Protein AF-L1L9S9-F1 (afdb_monomer)

Foldseek 3Di:
DDDDDDDDQDADEPDPPPPPPPDPDPDDDDDDKDKDKDWDWDADPVPRDIDTDDMYMYIHPDDDPDPVVVVVVVVVVVVVVCCVVHPDDDDDDPVCVVCVDPVVPDPDDD

Organism: NCBI:txid698759

Solvent-accessible surface area (backbone atoms only — not comparable to full-atom values): 7525 Å² total; per-residue (Å²): 138,80,84,73,78,88,78,74,82,60,78,49,54,78,54,97,78,69,70,72,74,85,74,82,78,87,71,91,68,87,86,78,70,50,73,52,77,49,74,42,71,48,69,40,88,88,77,70,48,76,44,80,78,48,61,43,50,39,41,46,74,77,83,80,89,45,70,68,59,54,48,50,52,54,50,49,52,54,52,49,50,49,38,58,74,75,68,60,75,90,82,80,62,76,68,50,78,77,58,66,63,75,74,78,72,62,87,71,84,128

Sequence (110 aa):
MTDMPKLRTRLLVGGPRWRCLRCPRQGLIRREAYAAVFAEVAVDARLGLVRVRRMLGVYDAGRIVSWKLAGGQALGGLVGGIGQALLEHTVTDHRAENNWPEHAADGGRL

Radius of gyration: 22.34 Å; Cα contacts (8 Å, |Δi|>4): 75; chains: 1; bounding box: 44×58×55 Å

Secondary structure (DSSP, 8-state):
---PPP-----EE--TT----------S-----EEEEEEEEEE-TTT--EEEEEEEEEEE-SS-S-HHHHHHHHHHHHHHHHHHHHT------TTGGG---GGGG-----

Structure (mmCIF, N/CA/C/O backbone):
data_AF-L1L9S9-F1
#
_entry.id   AF-L1L9S9-F1
#
loop_
_atom_site.group_PDB
_atom_site.id
_atom_site.type_symbol
_atom_site.label_atom_id
_atom_site.label_alt_id
_atom_site.label_comp_id
_atom_site.label_asym_id
_atom_site.label_entity_id
_atom_site.label_seq_id
_atom_site.pdbx_PDB_ins_code
_atom_site.Cartn_x
_atom_site.Cartn_y
_atom_site.Cartn_z
_atom_site.occupancy
_atom_site.B_iso_or_equiv
_atom_site.auth_seq_id
_atom_site.auth_comp_id
_atom_site.auth_asym_id
_atom_site.auth_atom_id
_atom_site.pdbx_PDB_model_num
ATOM 1 N N . MET A 1 1 ? -15.939 -21.111 -0.087 1.00 34.44 1 MET A N 1
ATOM 2 C CA . MET A 1 1 ? -15.659 -21.326 -1.522 1.00 34.44 1 MET A CA 1
ATOM 3 C C . MET A 1 1 ? -15.769 -19.953 -2.176 1.00 34.44 1 MET A C 1
ATOM 5 O O . MET A 1 1 ? -16.874 -19.521 -2.434 1.00 34.44 1 MET A O 1
ATOM 9 N N . THR A 1 2 ? -14.741 -19.107 -2.176 1.00 34.25 2 THR A N 1
ATOM 10 C CA . THR A 1 2 ? -13.418 -19.333 -2.776 1.00 34.25 2 THR A CA 1
ATOM 11 C C . THR A 1 2 ? -12.288 -19.046 -1.788 1.00 34.25 2 THR A C 1
ATOM 13 O O . THR A 1 2 ? -12.084 -17.917 -1.351 1.00 34.25 2 THR A O 1
ATOM 16 N N . ASP A 1 3 ? -11.566 -20.105 -1.438 1.00 31.33 3 ASP A N 1
ATOM 17 C CA . ASP A 1 3 ? -10.240 -20.047 -0.836 1.00 31.33 3 ASP A CA 1
ATOM 18 C C . ASP A 1 3 ? -9.292 -19.412 -1.869 1.00 31.33 3 ASP A C 1
ATOM 20 O O . ASP A 1 3 ? -8.965 -20.026 -2.884 1.00 31.33 3 ASP A O 1
ATOM 24 N N . MET A 1 4 ? -8.943 -18.134 -1.685 1.00 34.97 4 MET A N 1
ATOM 25 C CA . MET A 1 4 ? -7.832 -17.535 -2.424 1.00 34.97 4 MET A CA 1
ATOM 26 C C . MET A 1 4 ? -6.540 -17.956 -1.724 1.00 34.97 4 MET A C 1
ATOM 28 O O . MET A 1 4 ? -6.389 -17.666 -0.532 1.00 34.97 4 MET A O 1
ATOM 32 N N . PRO A 1 5 ? -5.593 -18.589 -2.437 1.00 35.59 5 PRO A N 1
ATOM 33 C CA . PRO A 1 5 ? -4.397 -19.132 -1.821 1.00 35.59 5 PRO A CA 1
ATOM 34 C C . PRO A 1 5 ? -3.650 -18.015 -1.090 1.00 35.59 5 PRO A C 1
ATOM 36 O O . PRO A 1 5 ? -3.419 -16.932 -1.637 1.00 35.59 5 PRO A O 1
ATOM 39 N N . LYS A 1 6 ? -3.267 -18.273 0.167 1.00 38.59 6 LYS A N 1
ATOM 40 C CA . LYS A 1 6 ? -2.268 -17.462 0.877 1.00 38.59 6 LYS A CA 1
ATOM 41 C C . LYS A 1 6 ? -1.095 -17.247 -0.081 1.00 38.59 6 LYS A C 1
ATOM 43 O O . LYS A 1 6 ? -0.638 -18.258 -0.591 1.00 38.59 6 LYS A O 1
ATOM 48 N N . LEU A 1 7 ? -0.609 -16.016 -0.311 1.00 37.38 7 LEU A N 1
ATOM 49 C CA . LEU A 1 7 ? 0.821 -15.680 -0.519 1.00 37.38 7 LEU A CA 1
ATOM 50 C C . LEU A 1 7 ? 1.075 -14.305 -1.175 1.00 37.38 7 LEU A C 1
ATOM 52 O O . LEU A 1 7 ? 0.442 -13.939 -2.157 1.00 37.38 7 LEU A O 1
ATOM 56 N N . ARG A 1 8 ? 2.139 -13.668 -0.652 1.00 34.56 8 ARG A N 1
ATOM 57 C CA . ARG A 1 8 ? 3.106 -12.725 -1.257 1.00 34.56 8 ARG A CA 1
ATOM 58 C C . ARG A 1 8 ? 2.544 -11.490 -1.961 1.00 34.56 8 ARG A C 1
ATOM 60 O O . ARG A 1 8 ? 1.938 -11.584 -3.020 1.00 34.56 8 ARG A O 1
ATOM 67 N N . THR A 1 9 ? 2.921 -10.320 -1.440 1.00 34.16 9 THR A N 1
ATOM 68 C CA . THR A 1 9 ? 2.970 -9.052 -2.177 1.00 34.16 9 THR A CA 1
ATOM 69 C C . THR A 1 9 ? 3.604 -9.302 -3.544 1.00 34.16 9 THR A C 1
ATOM 71 O O . THR A 1 9 ? 4.811 -9.522 -3.655 1.00 34.16 9 THR A O 1
ATOM 74 N N . ARG A 1 10 ? 2.775 -9.369 -4.586 1.00 40.34 10 ARG A N 1
ATOM 75 C CA . ARG A 1 10 ? 3.214 -9.649 -5.949 1.00 40.34 10 ARG A CA 1
ATOM 76 C C . ARG A 1 10 ? 3.119 -8.349 -6.712 1.00 40.34 10 ARG A C 1
ATOM 78 O O . ARG A 1 10 ? 2.050 -7.968 -7.171 1.00 40.34 10 ARG A O 1
ATOM 85 N N . LEU A 1 11 ? 4.251 -7.669 -6.821 1.00 43.09 11 LEU A N 1
ATOM 86 C CA . LEU A 1 11 ? 4.372 -6.559 -7.742 1.00 43.09 11 LEU A CA 1
ATOM 87 C C . LEU A 1 11 ? 4.322 -7.123 -9.165 1.00 43.09 11 LEU A C 1
ATOM 89 O O . LEU A 1 11 ? 5.281 -7.729 -9.644 1.00 43.09 11 LEU A O 1
ATOM 93 N N . LEU A 1 12 ? 3.181 -6.950 -9.822 1.00 44.44 12 LEU A N 1
ATOM 94 C CA . LEU A 1 12 ? 3.052 -7.167 -11.253 1.00 44.44 12 LEU A CA 1
ATOM 95 C C . LEU A 1 12 ? 3.320 -5.827 -11.921 1.00 44.44 12 LEU A C 1
ATOM 97 O O . LEU A 1 12 ? 2.406 -5.033 -12.134 1.00 44.44 12 LEU A O 1
ATOM 101 N N . VAL A 1 13 ? 4.587 -5.575 -12.235 1.00 49.38 13 VAL A N 1
ATOM 102 C CA . VAL A 1 13 ? 4.884 -4.631 -13.310 1.00 49.38 13 VAL A CA 1
ATOM 103 C C . VAL A 1 13 ? 4.952 -5.431 -14.598 1.00 49.38 13 VAL A C 1
ATOM 105 O O . VAL A 1 13 ? 5.521 -6.526 -14.595 1.00 49.38 13 VAL A O 1
ATOM 108 N N . GLY A 1 14 ? 4.316 -4.927 -15.658 1.00 44.94 14 GLY A N 1
ATOM 109 C CA . GLY A 1 14 ? 4.158 -5.610 -16.944 1.00 44.94 14 GLY A CA 1
ATOM 110 C C . GLY A 1 14 ? 5.384 -6.444 -17.327 1.00 44.94 14 GLY A C 1
ATOM 111 O O . GLY A 1 14 ? 6.442 -5.917 -17.657 1.00 44.94 14 GLY A O 1
ATOM 112 N N . GLY A 1 15 ? 5.259 -7.770 -17.222 1.00 41.44 15 GLY A N 1
ATOM 113 C CA . GLY A 1 15 ? 6.353 -8.691 -17.519 1.00 41.44 15 GLY A CA 1
ATOM 114 C C . GLY A 1 15 ? 6.753 -8.665 -19.004 1.00 41.44 15 GLY A C 1
ATOM 115 O O . GLY A 1 15 ? 5.993 -8.180 -19.842 1.00 41.44 15 GLY A O 1
ATOM 116 N N . PRO A 1 16 ? 7.889 -9.283 -19.382 1.00 41.31 16 PRO A N 1
ATOM 117 C CA . PRO A 1 16 ? 8.475 -9.245 -20.737 1.00 41.31 16 PRO A CA 1
ATOM 118 C C . PRO A 1 16 ? 7.620 -9.885 -21.853 1.00 41.31 16 PRO A C 1
ATOM 120 O O . PRO A 1 16 ? 8.062 -10.002 -22.992 1.00 41.31 16 PRO A O 1
ATOM 123 N N . ARG A 1 17 ? 6.400 -10.326 -21.534 1.00 38.22 17 ARG A N 1
ATOM 124 C CA . ARG A 1 17 ? 5.440 -10.970 -22.441 1.00 38.22 17 ARG A CA 1
ATOM 125 C C . ARG A 1 17 ? 4.430 -9.984 -23.023 1.00 38.22 17 ARG A C 1
ATOM 127 O O . ARG A 1 17 ? 3.773 -10.311 -24.007 1.00 38.22 17 ARG A O 1
ATOM 134 N N . TRP A 1 18 ? 4.334 -8.779 -22.458 1.00 41.31 18 TRP A N 1
ATOM 135 C CA . TRP A 1 18 ? 3.598 -7.675 -23.060 1.00 41.31 18 TRP A CA 1
ATOM 136 C C . TRP A 1 18 ? 4.442 -7.126 -24.202 1.00 41.31 18 TRP A C 1
ATOM 138 O O . TRP A 1 18 ? 5.213 -6.179 -24.060 1.00 41.31 18 TRP A O 1
ATOM 148 N N . ARG A 1 19 ? 4.355 -7.798 -25.351 1.00 31.97 19 ARG A N 1
ATOM 149 C CA . ARG A 1 19 ? 4.852 -7.260 -26.607 1.00 31.97 19 ARG A CA 1
ATOM 150 C C . ARG A 1 19 ? 4.036 -5.994 -26.853 1.00 31.97 19 ARG A C 1
ATOM 152 O O . ARG A 1 19 ? 2.926 -6.081 -27.367 1.00 31.97 19 ARG A O 1
ATOM 159 N N . CYS A 1 20 ? 4.574 -4.829 -26.479 1.00 33.88 20 CYS A N 1
ATOM 160 C CA . CYS A 1 20 ? 4.155 -3.581 -27.100 1.00 33.88 20 CYS A CA 1
ATOM 161 C C . CYS A 1 20 ? 4.226 -3.850 -28.598 1.00 33.88 20 CYS A C 1
ATOM 163 O O . CYS A 1 20 ? 5.319 -4.058 -29.139 1.00 33.88 20 CYS A O 1
ATOM 165 N N . LEU A 1 21 ? 3.062 -3.934 -29.246 1.00 39.28 21 LEU A N 1
ATOM 166 C CA . LEU A 1 21 ? 2.975 -3.801 -30.687 1.00 39.28 21 LEU A CA 1
ATOM 167 C C . LEU A 1 21 ? 3.811 -2.572 -31.003 1.00 39.28 21 LEU A C 1
ATOM 169 O O . LEU A 1 21 ? 3.574 -1.490 -30.468 1.00 39.28 21 LEU A O 1
ATOM 173 N N . ARG A 1 22 ? 4.897 -2.807 -31.735 1.00 40.75 22 ARG A N 1
ATOM 174 C CA . ARG A 1 22 ? 5.843 -1.794 -32.167 1.00 40.75 22 ARG A CA 1
ATOM 175 C C . ARG A 1 22 ? 5.011 -0.727 -32.873 1.00 40.75 22 ARG A C 1
ATOM 177 O O . ARG A 1 22 ? 4.637 -0.936 -34.015 1.00 40.75 22 ARG A O 1
ATOM 184 N N . CYS A 1 23 ? 4.652 0.342 -32.167 1.00 30.42 23 CYS A N 1
ATOM 185 C CA . CYS A 1 23 ? 3.896 1.453 -32.722 1.00 30.42 23 CYS A CA 1
ATOM 186 C C . CYS A 1 23 ? 4.910 2.345 -33.450 1.00 30.42 23 CYS A C 1
ATOM 188 O O . CYS A 1 23 ? 5.769 2.935 -32.783 1.00 30.42 23 CYS A O 1
ATOM 190 N N . PRO A 1 24 ? 4.909 2.392 -34.794 1.00 46.69 24 PRO A N 1
ATOM 191 C CA . PRO A 1 24 ? 5.751 3.311 -35.533 1.00 46.69 24 PRO A CA 1
ATOM 192 C C . PRO A 1 24 ? 5.035 4.669 -35.597 1.00 46.69 24 PRO A C 1
ATOM 194 O O . PRO A 1 24 ? 3.853 4.721 -35.917 1.00 46.69 24 PRO A O 1
ATOM 197 N N . ARG A 1 25 ? 5.774 5.755 -35.328 1.00 45.91 25 ARG A N 1
ATOM 198 C CA . ARG A 1 25 ? 5.330 7.159 -35.130 1.00 45.91 25 ARG A CA 1
ATOM 199 C C . ARG A 1 25 ? 4.763 7.477 -33.747 1.00 45.91 25 ARG A C 1
ATOM 201 O O . ARG A 1 25 ? 3.571 7.384 -33.493 1.00 45.91 25 ARG A O 1
ATOM 208 N N . GLN A 1 26 ? 5.623 8.011 -32.885 1.00 52.88 26 GLN A N 1
ATOM 209 C CA . GLN A 1 26 ? 5.192 8.777 -31.715 1.00 52.88 26 GLN A CA 1
ATOM 210 C C . GLN A 1 26 ? 5.044 10.245 -32.122 1.00 52.88 26 GLN A C 1
ATOM 212 O O . GLN A 1 26 ? 5.927 11.061 -31.879 1.00 52.88 26 GLN A O 1
ATOM 217 N N . GLY A 1 27 ? 3.942 10.568 -32.799 1.00 45.97 27 GLY A N 1
ATOM 218 C CA . GLY A 1 27 ? 3.484 11.951 -32.900 1.00 45.97 27 GLY A CA 1
ATOM 219 C C . GLY A 1 27 ? 2.851 12.349 -31.570 1.00 45.97 27 GLY A C 1
ATOM 220 O O . GLY A 1 27 ? 1.854 11.755 -31.202 1.00 45.97 27 GLY A O 1
ATOM 221 N N . LEU A 1 28 ? 3.476 13.269 -30.834 1.00 50.28 28 LEU A N 1
ATOM 222 C CA . LEU A 1 28 ? 2.948 14.079 -29.719 1.00 50.28 28 LEU A CA 1
ATOM 223 C C . LEU A 1 28 ? 1.815 13.505 -28.815 1.00 50.28 28 LEU A C 1
ATOM 225 O O . LEU A 1 28 ? 0.922 14.250 -28.423 1.00 50.28 28 LEU A O 1
ATOM 229 N N . ILE A 1 29 ? 1.827 12.221 -28.435 1.00 57.38 29 ILE A N 1
ATOM 230 C CA . ILE A 1 29 ? 0.880 11.686 -27.434 1.00 57.38 29 ILE A CA 1
ATOM 231 C C . ILE A 1 29 ? 1.531 11.740 -26.047 1.00 57.38 29 ILE A C 1
ATOM 233 O O . ILE A 1 29 ? 2.645 11.240 -25.860 1.00 57.38 29 ILE A O 1
ATOM 237 N N . ARG A 1 30 ? 0.836 12.349 -25.078 1.00 52.72 30 ARG A N 1
ATOM 238 C CA . ARG A 1 30 ? 1.249 12.433 -23.669 1.00 52.72 30 ARG A CA 1
ATOM 239 C C . ARG A 1 30 ? 1.396 11.013 -23.106 1.00 52.72 30 ARG A C 1
ATOM 241 O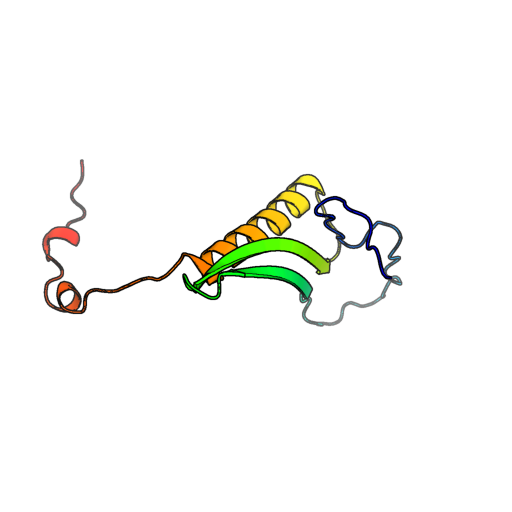 O . ARG A 1 30 ? 0.469 10.209 -23.198 1.00 52.72 30 ARG A O 1
ATOM 248 N N . ARG A 1 31 ? 2.578 10.680 -22.584 1.00 67.50 31 ARG A N 1
ATOM 249 C CA . ARG A 1 31 ? 2.848 9.368 -21.985 1.00 67.50 31 ARG A CA 1
ATOM 250 C C . ARG A 1 31 ? 2.549 9.428 -20.495 1.00 67.50 31 ARG A C 1
ATOM 252 O O . ARG A 1 31 ? 3.363 9.946 -19.739 1.00 67.50 31 ARG A O 1
ATOM 259 N N . GLU A 1 32 ? 1.412 8.874 -20.102 1.00 78.12 32 GLU A N 1
ATOM 260 C CA . GLU A 1 32 ? 1.044 8.714 -18.695 1.00 78.12 32 GLU A CA 1
ATOM 261 C C . GLU A 1 32 ? 1.426 7.325 -18.183 1.00 78.12 32 GLU A C 1
ATOM 263 O O . GLU A 1 32 ? 1.446 6.354 -18.941 1.00 78.12 32 GLU A O 1
ATOM 268 N N . ALA A 1 33 ? 1.710 7.245 -16.886 1.00 82.44 33 ALA A N 1
ATOM 269 C CA . ALA A 1 33 ? 1.786 5.986 -16.160 1.00 82.44 33 ALA A CA 1
ATOM 270 C C . ALA A 1 33 ? 0.442 5.726 -15.471 1.00 82.44 33 ALA A C 1
ATOM 272 O O . ALA A 1 33 ? -0.200 6.659 -14.986 1.00 82.44 33 ALA A O 1
ATOM 273 N N . TYR A 1 34 ? 0.041 4.461 -15.392 1.00 87.88 34 TYR A N 1
ATOM 274 C CA . TYR A 1 34 ? -1.200 4.056 -14.735 1.00 87.88 34 TYR A CA 1
ATOM 275 C C . TYR A 1 34 ? -0.914 3.072 -13.607 1.00 87.88 34 TYR A C 1
ATOM 277 O O . TYR A 1 34 ? 0.031 2.285 -13.666 1.00 87.88 34 TYR A O 1
ATOM 285 N N . ALA A 1 35 ? -1.749 3.094 -12.573 1.00 88.81 35 ALA A N 1
ATOM 286 C CA . ALA A 1 35 ? -1.671 2.139 -11.483 1.00 88.81 35 ALA A CA 1
ATOM 287 C C . ALA A 1 35 ? -3.064 1.800 -10.951 1.00 88.81 35 ALA A C 1
ATOM 289 O O . ALA A 1 35 ? -3.944 2.655 -10.893 1.00 88.81 35 ALA A O 1
ATOM 290 N N . ALA A 1 36 ? -3.235 0.552 -10.528 1.00 91.75 36 ALA A N 1
ATOM 291 C CA . ALA A 1 36 ? -4.394 0.082 -9.787 1.00 91.75 36 ALA A CA 1
ATOM 292 C C . ALA A 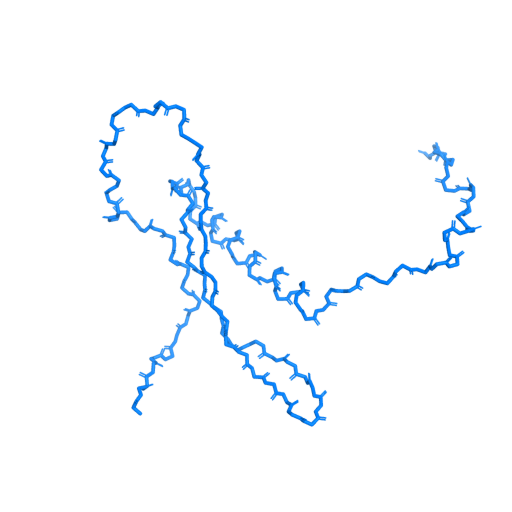1 36 ? -3.912 -0.548 -8.479 1.00 91.75 36 ALA A C 1
ATOM 294 O O . ALA A 1 36 ? -3.094 -1.472 -8.4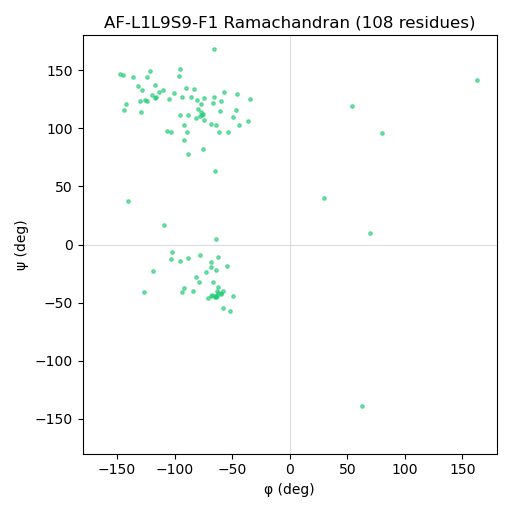88 1.00 91.75 36 ALA A O 1
ATOM 295 N N . VAL A 1 37 ? -4.412 -0.036 -7.355 1.00 93.19 37 VAL A N 1
ATOM 296 C CA . VAL A 1 37 ? -4.043 -0.494 -6.015 1.00 93.19 37 VAL A CA 1
ATOM 297 C C . VAL A 1 37 ? -5.284 -1.007 -5.301 1.00 93.19 37 VAL A C 1
ATOM 299 O O . VAL A 1 37 ? -6.299 -0.323 -5.226 1.00 93.19 37 VAL A O 1
ATOM 302 N N . PHE A 1 38 ? -5.182 -2.213 -4.759 1.00 92.88 38 PHE A N 1
ATOM 303 C CA . PHE A 1 38 ? -6.220 -2.875 -3.984 1.00 92.88 38 PHE A CA 1
ATOM 304 C C . PHE A 1 38 ? -5.714 -3.087 -2.563 1.00 92.88 38 PHE A C 1
ATOM 306 O O . PHE A 1 38 ? -4.570 -3.505 -2.367 1.00 92.88 38 PHE A O 1
ATOM 313 N N . ALA A 1 39 ? -6.567 -2.831 -1.577 1.00 93.88 39 ALA A N 1
ATOM 314 C CA . ALA A 1 39 ? -6.248 -3.012 -0.170 1.00 93.88 39 ALA A CA 1
ATOM 315 C C . ALA A 1 39 ? -7.358 -3.790 0.530 1.00 93.88 39 ALA A C 1
ATOM 317 O O . ALA A 1 39 ? -8.541 -3.520 0.345 1.00 93.88 39 ALA A O 1
ATOM 318 N N . GLU A 1 40 ? -6.959 -4.742 1.361 1.00 94.75 40 GLU A N 1
ATOM 319 C CA . GLU A 1 40 ? -7.842 -5.405 2.306 1.00 94.75 40 GLU A CA 1
ATOM 320 C C . GLU A 1 40 ? -7.550 -4.879 3.702 1.00 94.75 40 GLU A C 1
ATOM 322 O O . GLU A 1 40 ? -6.412 -4.951 4.184 1.00 94.75 40 GLU A O 1
ATOM 327 N N . VAL A 1 41 ? -8.593 -4.384 4.361 1.00 94.94 41 VAL A N 1
ATOM 328 C CA . VAL A 1 41 ? -8.513 -3.796 5.693 1.00 94.94 41 VAL A CA 1
ATOM 329 C C . VAL A 1 41 ? -9.474 -4.494 6.644 1.00 94.94 41 VAL A C 1
ATOM 331 O O . VAL A 1 41 ? -10.565 -4.909 6.261 1.00 94.94 41 VAL A O 1
ATOM 334 N N . ALA A 1 42 ? -9.053 -4.628 7.896 1.00 94.31 42 ALA A N 1
ATOM 335 C CA . ALA A 1 42 ? -9.899 -5.041 9.003 1.00 94.31 42 ALA A CA 1
ATOM 336 C C . ALA A 1 42 ? -10.099 -3.843 9.932 1.00 94.31 42 ALA A C 1
ATOM 338 O O . ALA A 1 42 ? -9.126 -3.173 10.280 1.00 94.31 42 ALA A O 1
ATOM 339 N N . VAL A 1 43 ? -11.344 -3.593 10.332 1.00 94.88 43 VAL A N 1
ATOM 340 C CA . VAL A 1 43 ? -11.709 -2.493 11.230 1.00 94.88 43 VAL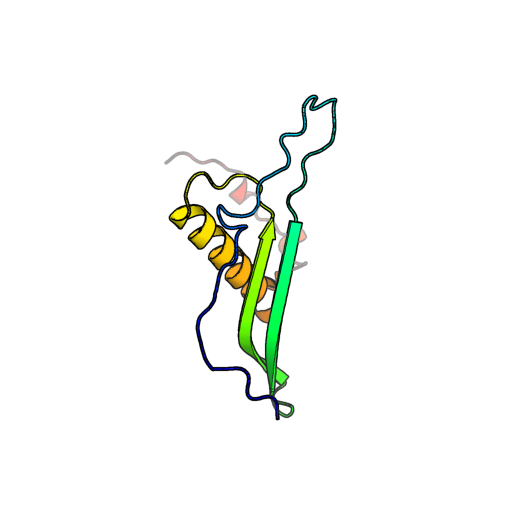 A CA 1
ATOM 341 C C . VAL A 1 43 ? -12.274 -3.078 12.515 1.00 94.88 43 VAL A C 1
ATOM 343 O O . VAL A 1 43 ? -13.184 -3.906 12.477 1.00 94.88 43 VAL A O 1
ATOM 346 N N . ASP A 1 44 ? -11.728 -2.661 13.652 1.00 93.31 44 ASP A N 1
ATOM 347 C CA . ASP A 1 44 ? -12.313 -2.957 14.955 1.00 93.31 44 ASP A CA 1
ATOM 348 C C . ASP A 1 44 ? -13.518 -2.037 15.187 1.00 93.31 44 ASP A C 1
ATOM 350 O O . ASP A 1 44 ? -13.366 -0.824 15.317 1.00 93.31 44 ASP A O 1
ATOM 354 N N . ALA A 1 45 ? -14.722 -2.607 15.244 1.00 91.69 45 ALA A N 1
ATOM 355 C CA . ALA A 1 45 ? -15.961 -1.843 15.393 1.00 91.69 45 ALA A CA 1
ATOM 356 C C . ALA A 1 45 ? -16.119 -1.153 16.760 1.00 91.69 45 ALA A C 1
ATOM 358 O O . ALA A 1 45 ? -16.933 -0.243 16.884 1.00 91.69 45 ALA A O 1
ATOM 359 N N . ARG A 1 46 ? -15.382 -1.583 17.793 1.00 93.38 46 ARG A N 1
ATOM 360 C CA . ARG A 1 46 ? -15.463 -0.997 19.140 1.00 93.38 46 ARG A CA 1
ATOM 361 C C . ARG A 1 46 ? -14.456 0.128 19.334 1.00 93.38 46 ARG A C 1
ATOM 363 O O . ARG A 1 46 ? -14.768 1.102 20.006 1.00 93.38 46 ARG A O 1
ATOM 370 N N . LEU A 1 47 ? -13.256 -0.024 18.772 1.00 92.56 47 LEU A N 1
ATOM 371 C CA . LEU A 1 47 ? -12.147 0.921 18.952 1.00 92.56 47 LEU A CA 1
ATOM 372 C C . LEU A 1 47 ? -11.926 1.845 17.746 1.00 92.56 47 LEU A C 1
ATOM 374 O O . LEU A 1 47 ? -11.151 2.790 17.842 1.00 92.56 47 LEU A O 1
ATOM 378 N N . GLY A 1 48 ? -12.544 1.553 16.598 1.00 89.12 48 GLY A N 1
ATOM 379 C CA . GLY A 1 48 ? -12.319 2.282 15.346 1.00 89.12 48 GLY A CA 1
ATOM 380 C C . GLY A 1 48 ? -10.933 2.054 14.732 1.00 89.12 48 GLY A C 1
ATOM 381 O O . GLY A 1 48 ? -10.554 2.743 13.789 1.00 89.12 48 GLY A O 1
ATOM 382 N N . LEU A 1 49 ? -10.155 1.097 15.249 1.00 92.50 49 LEU A N 1
ATOM 383 C CA . LEU A 1 49 ? -8.799 0.832 14.774 1.00 92.50 49 LEU A CA 1
ATOM 384 C C . LEU A 1 49 ? -8.825 0.108 13.427 1.00 92.50 49 LEU A C 1
ATOM 386 O O . LEU A 1 49 ? -9.404 -0.971 13.297 1.00 92.50 49 LEU A O 1
ATOM 390 N N . VAL A 1 50 ? -8.126 0.674 12.445 1.00 93.69 50 VAL A N 1
ATOM 391 C CA . VAL A 1 50 ? -7.992 0.116 11.096 1.00 93.69 50 VAL A CA 1
ATOM 392 C C . VAL A 1 50 ? -6.643 -0.589 10.960 1.00 93.69 50 VAL A C 1
ATOM 394 O O . VAL A 1 50 ? -5.596 -0.035 11.287 1.00 93.69 50 VAL A O 1
ATOM 397 N N . ARG A 1 51 ? -6.649 -1.824 10.453 1.00 92.56 51 ARG A N 1
ATOM 398 C CA . ARG A 1 51 ? -5.437 -2.594 10.142 1.00 92.56 51 ARG A CA 1
ATOM 399 C C . ARG A 1 51 ? -5.463 -3.072 8.700 1.00 92.56 51 ARG A C 1
ATOM 401 O O . ARG A 1 51 ? -6.361 -3.811 8.301 1.00 92.56 51 ARG A O 1
ATOM 408 N N . VAL A 1 52 ? -4.431 -2.725 7.940 1.00 92.94 52 VAL A N 1
ATOM 409 C CA . VAL A 1 52 ? -4.238 -3.227 6.575 1.00 92.94 52 VAL A CA 1
ATOM 410 C C . VAL A 1 52 ? -3.706 -4.659 6.638 1.00 92.94 52 VAL A C 1
ATOM 412 O O . VAL A 1 52 ? -2.660 -4.913 7.232 1.00 92.94 52 VAL A O 1
ATOM 415 N N . ARG A 1 53 ? -4.431 -5.620 6.056 1.00 93.06 53 ARG A N 1
ATOM 416 C CA . ARG A 1 53 ? -4.040 -7.042 6.052 1.00 93.06 53 ARG A CA 1
ATOM 417 C C . ARG A 1 53 ? -3.251 -7.407 4.806 1.00 93.06 53 ARG A C 1
ATOM 419 O O . ARG A 1 53 ? -2.301 -8.183 4.888 1.00 93.06 53 ARG A O 1
ATOM 426 N N . ARG A 1 54 ? -3.670 -6.879 3.653 1.00 90.25 54 ARG A N 1
ATOM 427 C CA . ARG A 1 54 ? -3.068 -7.151 2.343 1.00 90.25 54 ARG A CA 1
ATOM 428 C C . ARG A 1 54 ? -3.165 -5.921 1.451 1.00 90.25 54 ARG A C 1
ATOM 430 O O . ARG A 1 54 ? -4.155 -5.199 1.503 1.00 90.25 54 ARG A O 1
ATOM 437 N N . MET A 1 55 ? -2.161 -5.733 0.600 1.00 91.56 55 MET A N 1
ATOM 438 C CA . MET A 1 55 ? -2.212 -4.781 -0.506 1.00 91.56 55 MET A CA 1
ATOM 439 C C . MET A 1 55 ? -1.641 -5.404 -1.775 1.00 91.56 55 MET A C 1
ATOM 441 O O . MET A 1 55 ? -0.676 -6.171 -1.731 1.00 91.56 55 MET A O 1
ATOM 445 N N . LEU A 1 56 ? -2.237 -5.046 -2.906 1.00 91.62 56 LEU A N 1
ATOM 446 C CA . LEU A 1 56 ? -1.809 -5.425 -4.242 1.00 91.62 56 LEU A CA 1
ATOM 447 C C . LEU A 1 56 ? -1.731 -4.167 -5.100 1.00 91.62 56 LEU A C 1
ATOM 449 O O . LEU A 1 56 ? -2.726 -3.469 -5.248 1.00 91.62 56 LEU A O 1
ATOM 453 N N . GLY A 1 57 ? -0.567 -3.910 -5.690 1.00 89.50 57 GLY A N 1
ATOM 454 C CA . GLY A 1 57 ? -0.387 -2.857 -6.684 1.00 89.50 57 GLY A CA 1
ATOM 455 C C . GLY A 1 57 ? -0.062 -3.449 -8.052 1.00 89.50 57 GLY A C 1
ATOM 456 O O . GLY A 1 57 ? 0.823 -4.302 -8.173 1.00 89.50 57 GLY A O 1
ATOM 457 N N . VAL A 1 58 ? -0.772 -2.985 -9.076 1.00 89.94 58 VAL A N 1
ATOM 458 C CA . VAL A 1 58 ? -0.532 -3.285 -10.490 1.00 89.94 58 VAL A CA 1
ATOM 459 C C . VAL A 1 58 ? -0.171 -1.980 -11.183 1.00 89.94 58 VAL A C 1
ATOM 461 O O . VAL A 1 58 ? -0.921 -1.014 -11.083 1.00 89.94 58 VAL A O 1
ATOM 464 N N . TYR A 1 59 ? 0.970 -1.948 -11.869 1.00 87.12 59 TYR A N 1
ATOM 465 C CA . TYR A 1 59 ? 1.529 -0.715 -12.424 1.00 87.12 59 TYR A CA 1
ATOM 466 C C . TYR A 1 59 ? 1.846 -0.881 -13.911 1.00 87.12 59 TYR A C 1
ATOM 468 O O . TYR A 1 59 ? 2.508 -1.845 -14.308 1.00 87.12 59 TYR A O 1
ATOM 476 N N . ASP A 1 60 ? 1.427 0.098 -14.708 1.00 87.56 60 ASP A N 1
ATOM 477 C CA . ASP A 1 60 ? 1.923 0.354 -16.055 1.00 87.56 60 ASP A CA 1
ATOM 478 C C . ASP A 1 60 ? 2.882 1.549 -16.012 1.00 87.56 60 ASP A C 1
ATOM 480 O O . ASP A 1 60 ? 2.478 2.712 -16.006 1.00 87.56 60 ASP A O 1
ATOM 484 N N . ALA A 1 61 ? 4.173 1.231 -15.932 1.00 82.69 61 ALA A N 1
ATOM 485 C CA . ALA A 1 61 ? 5.269 2.198 -15.904 1.00 82.69 61 ALA A CA 1
ATOM 486 C C . ALA A 1 61 ? 6.088 2.181 -17.210 1.00 82.69 61 ALA A C 1
ATOM 488 O O . ALA A 1 61 ? 7.235 2.632 -17.241 1.00 82.69 61 ALA A O 1
ATOM 489 N N . GLY A 1 62 ? 5.543 1.604 -18.288 1.00 84.81 62 GLY A N 1
ATOM 490 C CA . GLY A 1 62 ? 6.281 1.387 -19.528 1.00 84.81 62 GLY A CA 1
ATOM 491 C C . GLY A 1 62 ? 7.474 0.437 -19.354 1.00 84.81 62 GLY A C 1
ATOM 492 O O . GLY A 1 62 ? 7.390 -0.602 -18.696 1.00 84.81 62 GLY A O 1
ATOM 493 N N . ARG A 1 63 ? 8.614 0.758 -19.983 1.00 85.31 63 ARG A N 1
ATOM 494 C CA . ARG A 1 63 ? 9.808 -0.100 -19.933 1.00 85.31 63 ARG A CA 1
ATOM 495 C C . ARG A 1 63 ? 10.545 0.073 -18.606 1.00 85.31 63 ARG A C 1
ATOM 497 O O . ARG A 1 63 ? 11.225 1.074 -18.400 1.00 85.31 63 ARG A O 1
ATOM 504 N N . ILE A 1 64 ? 10.517 -0.962 -17.769 1.00 84.56 64 ILE A N 1
ATOM 505 C CA . ILE A 1 64 ? 11.361 -1.013 -16.573 1.00 84.56 64 ILE A CA 1
ATOM 506 C C . ILE A 1 64 ? 12.837 -1.084 -16.956 1.00 84.56 64 ILE A C 1
ATOM 508 O O . ILE A 1 64 ? 13.270 -1.985 -17.676 1.00 84.56 64 ILE A O 1
ATOM 512 N N . VAL A 1 65 ? 13.613 -0.163 -16.386 1.00 88.50 65 VAL A N 1
ATOM 513 C CA . VAL A 1 65 ? 15.080 -0.156 -16.465 1.00 88.50 65 VAL A CA 1
ATOM 514 C C . VAL A 1 65 ? 15.699 -1.067 -15.399 1.00 88.50 65 VAL A C 1
ATOM 516 O O . VAL A 1 65 ? 16.639 -1.800 -15.687 1.00 88.50 65 VAL A O 1
ATOM 519 N N . SER A 1 66 ? 15.154 -1.070 -14.176 1.00 87.44 66 SER A N 1
ATOM 520 C CA . SER A 1 66 ? 15.620 -1.917 -13.072 1.00 87.44 66 SER A CA 1
ATOM 521 C C . SER A 1 66 ? 14.459 -2.433 -12.230 1.00 87.44 66 SER A C 1
ATOM 523 O O . SER A 1 66 ? 13.717 -1.660 -11.623 1.00 87.44 66 SER A O 1
ATOM 525 N N . TRP A 1 67 ? 14.335 -3.757 -12.146 1.00 85.75 67 TRP A N 1
ATOM 526 C CA . TRP A 1 67 ? 13.281 -4.424 -11.379 1.00 85.75 67 TRP A CA 1
ATOM 527 C C . TRP A 1 67 ? 13.404 -4.197 -9.873 1.00 85.75 67 TRP A C 1
ATOM 529 O O . TRP A 1 67 ? 12.391 -4.106 -9.188 1.00 85.75 67 TRP A O 1
ATOM 539 N N . LYS A 1 68 ? 14.630 -4.054 -9.353 1.00 89.94 68 LYS A N 1
ATOM 540 C CA . LYS A 1 68 ? 14.859 -3.782 -7.927 1.00 89.94 68 LYS A CA 1
ATOM 541 C C . LYS A 1 68 ? 14.377 -2.383 -7.545 1.00 89.94 68 LYS A C 1
ATOM 543 O O . LYS A 1 68 ? 13.710 -2.226 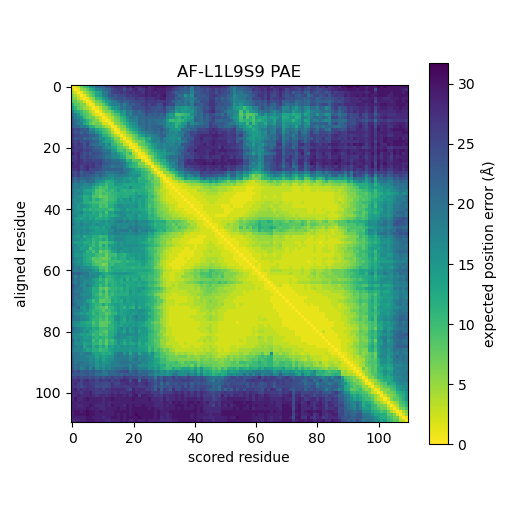-6.528 1.00 89.94 68 LYS A O 1
ATOM 548 N N . LEU A 1 69 ? 14.683 -1.385 -8.377 1.00 87.06 69 LEU A N 1
ATOM 549 C CA . LEU A 1 69 ? 14.263 -0.003 -8.141 1.00 87.06 69 LEU A CA 1
ATOM 550 C C . LEU A 1 69 ? 12.759 0.167 -8.355 1.00 87.06 69 LEU A C 1
ATOM 552 O O . LEU A 1 69 ? 12.097 0.726 -7.489 1.00 87.06 69 LEU A O 1
ATOM 556 N N . ALA A 1 70 ? 12.205 -0.380 -9.442 1.00 86.00 70 ALA A N 1
ATOM 557 C CA . ALA A 1 70 ? 10.758 -0.382 -9.666 1.00 86.00 70 ALA A CA 1
ATOM 558 C C . ALA A 1 70 ? 10.011 -1.084 -8.517 1.00 86.00 70 ALA A C 1
ATOM 560 O O . ALA A 1 70 ? 9.000 -0.582 -8.035 1.00 86.00 70 ALA A O 1
ATOM 561 N N . GLY A 1 71 ? 10.574 -2.194 -8.025 1.00 88.31 71 GLY A N 1
ATOM 562 C CA . GLY A 1 71 ? 10.163 -2.890 -6.808 1.00 88.31 71 GLY A CA 1
ATOM 563 C C . GLY A 1 71 ? 10.068 -1.986 -5.587 1.00 88.31 71 GLY A C 1
ATOM 564 O O . GLY A 1 71 ? 9.014 -1.883 -4.962 1.00 88.31 71 GLY A O 1
ATOM 565 N N . GLY A 1 72 ? 11.182 -1.330 -5.263 1.00 92.19 72 GLY A N 1
ATOM 566 C CA . GLY A 1 72 ? 11.282 -0.440 -4.111 1.00 92.19 72 GLY A CA 1
ATOM 567 C C . GLY A 1 72 ? 10.353 0.768 -4.205 1.00 92.19 72 GLY A C 1
ATOM 568 O O . GLY A 1 72 ? 9.720 1.107 -3.215 1.00 92.19 72 GLY A O 1
ATOM 569 N N . GLN A 1 73 ? 10.213 1.369 -5.388 1.00 91.62 73 GLN A N 1
ATOM 570 C CA . GLN A 1 73 ? 9.323 2.514 -5.606 1.00 91.62 73 GLN A CA 1
ATOM 571 C C . GLN A 1 73 ? 7.848 2.131 -5.468 1.00 91.62 73 GLN A C 1
ATOM 573 O O . GLN A 1 73 ? 7.094 2.825 -4.793 1.00 91.62 73 GLN A O 1
ATOM 578 N N . ALA A 1 74 ? 7.436 0.993 -6.032 1.00 90.38 74 ALA A N 1
ATOM 579 C CA . ALA A 1 74 ? 6.069 0.512 -5.871 1.00 90.38 74 ALA A CA 1
ATOM 580 C C . ALA A 1 74 ? 5.744 0.192 -4.403 1.00 90.38 74 ALA A C 1
ATOM 582 O O . ALA A 1 74 ? 4.699 0.593 -3.900 1.00 90.38 74 ALA A O 1
ATOM 583 N N . LEU A 1 75 ? 6.655 -0.481 -3.690 1.00 92.25 75 LEU A N 1
ATOM 584 C CA . LEU A 1 75 ? 6.484 -0.762 -2.261 1.00 92.25 75 LEU A CA 1
ATOM 585 C C . LEU A 1 75 ? 6.467 0.518 -1.420 1.00 92.25 75 LEU A C 1
ATOM 587 O O . LEU A 1 75 ? 5.601 0.662 -0.562 1.00 92.25 75 LEU A O 1
ATOM 591 N N . GLY A 1 76 ? 7.385 1.448 -1.685 1.00 94.25 76 GLY A N 1
ATOM 592 C CA . GLY A 1 76 ? 7.442 2.744 -1.014 1.00 94.25 76 GLY A CA 1
ATOM 593 C C . GLY A 1 76 ? 6.160 3.545 -1.214 1.00 94.25 76 GLY A C 1
ATOM 594 O O . GLY A 1 76 ? 5.620 4.067 -0.246 1.00 94.25 76 GLY A O 1
ATOM 595 N N . GLY A 1 77 ? 5.613 3.554 -2.433 1.00 92.50 77 GLY A N 1
ATOM 596 C CA . GLY A 1 77 ? 4.332 4.192 -2.733 1.00 92.50 77 GLY A CA 1
ATOM 597 C C . GLY A 1 77 ? 3.156 3.567 -1.979 1.00 92.50 77 GLY A C 1
ATOM 598 O O . GLY A 1 77 ? 2.321 4.291 -1.447 1.00 92.50 77 GLY A O 1
ATOM 599 N N . LEU A 1 78 ? 3.103 2.233 -1.869 1.00 94.19 78 LEU A N 1
ATOM 600 C CA . LEU A 1 78 ? 2.067 1.554 -1.078 1.00 94.19 78 LEU A CA 1
ATOM 601 C C . LEU A 1 78 ? 2.174 1.892 0.414 1.00 94.19 78 LEU A C 1
ATOM 603 O O . LEU A 1 78 ? 1.165 2.198 1.041 1.00 94.19 78 LEU A O 1
ATOM 607 N N . VAL A 1 79 ? 3.384 1.862 0.980 1.00 94.75 79 VAL A N 1
ATOM 608 C CA . VAL A 1 79 ? 3.617 2.194 2.395 1.00 94.75 79 VAL A CA 1
ATOM 609 C C . VAL A 1 79 ? 3.304 3.662 2.678 1.00 94.75 79 VAL A C 1
ATOM 611 O O . VAL A 1 79 ? 2.613 3.950 3.652 1.00 94.75 79 VAL A O 1
ATOM 614 N N . GLY A 1 80 ? 3.739 4.574 1.806 1.00 94.50 80 GLY A N 1
ATOM 615 C CA . GLY A 1 80 ? 3.402 5.994 1.895 1.00 94.50 80 GLY A CA 1
ATOM 616 C C . GLY A 1 80 ? 1.894 6.226 1.819 1.00 94.50 80 GLY A C 1
ATOM 617 O O . GLY A 1 80 ? 1.351 6.970 2.624 1.00 94.50 80 GLY A O 1
ATOM 618 N N . GLY A 1 81 ? 1.187 5.511 0.938 1.00 92.38 81 GLY A N 1
ATOM 619 C CA . GLY A 1 81 ? -0.274 5.561 0.863 1.00 92.38 81 GLY A CA 1
ATOM 620 C C . GLY A 1 81 ? -0.974 5.073 2.136 1.00 92.38 81 GLY A C 1
ATOM 621 O O . GLY A 1 81 ? -1.986 5.644 2.531 1.00 92.38 81 GLY A O 1
ATOM 622 N N . ILE A 1 82 ? -0.431 4.054 2.816 1.00 94.12 82 ILE A N 1
ATOM 623 C CA . I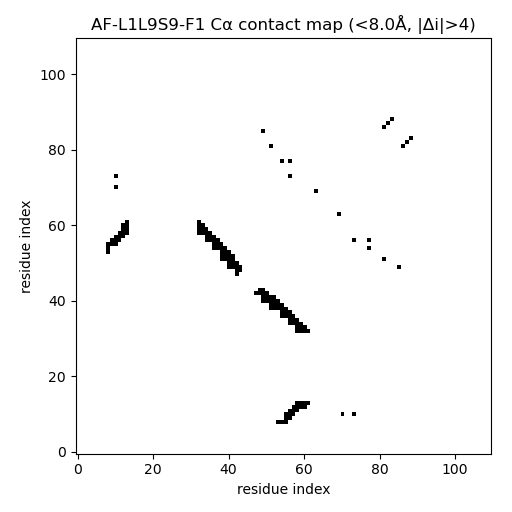LE A 1 82 ? -0.941 3.631 4.132 1.00 94.12 82 ILE A CA 1
ATOM 624 C C . ILE A 1 82 ? -0.735 4.744 5.167 1.00 94.12 82 ILE A C 1
ATOM 626 O O . ILE A 1 82 ? -1.653 5.031 5.933 1.00 94.12 82 ILE A O 1
ATOM 630 N N . GLY A 1 83 ? 0.453 5.357 5.188 1.00 93.69 83 GLY A N 1
ATOM 631 C CA . GLY A 1 83 ? 0.781 6.475 6.076 1.00 93.69 83 GLY A CA 1
ATOM 632 C C . GLY A 1 83 ? -0.177 7.644 5.879 1.00 93.69 83 GLY A C 1
ATOM 633 O O . GLY A 1 83 ? -0.873 8.017 6.818 1.00 93.69 83 GLY A O 1
ATOM 634 N N . GLN A 1 84 ? -0.299 8.121 4.641 1.00 93.94 84 GLN A N 1
ATOM 635 C CA . GLN A 1 84 ? -1.260 9.143 4.216 1.00 93.94 84 GLN A CA 1
ATOM 636 C C . GLN A 1 84 ? -2.693 8.842 4.672 1.00 93.94 84 GLN A C 1
ATOM 638 O O . GLN A 1 84 ? -3.395 9.732 5.137 1.00 93.94 84 GLN A O 1
ATOM 643 N N . ALA A 1 85 ? -3.146 7.593 4.534 1.00 91.56 85 ALA A N 1
ATOM 644 C CA . ALA A 1 85 ? -4.532 7.235 4.818 1.00 91.56 85 ALA A CA 1
ATOM 645 C C . ALA A 1 85 ? -4.844 7.073 6.315 1.00 91.56 85 ALA A C 1
ATOM 647 O O . ALA A 1 85 ? -5.984 7.294 6.717 1.00 91.56 85 ALA A O 1
ATOM 648 N N . LEU A 1 86 ? -3.881 6.615 7.123 1.00 91.69 86 LEU A N 1
ATOM 649 C CA . LEU A 1 86 ? -4.141 6.187 8.505 1.00 91.69 86 LEU A CA 1
ATOM 650 C C . LEU A 1 86 ? -3.400 6.986 9.578 1.00 91.69 86 LEU A C 1
ATOM 652 O O . LEU A 1 86 ? -3.813 6.940 10.734 1.00 91.69 86 LEU A O 1
ATOM 656 N N . LEU A 1 87 ? -2.286 7.633 9.243 1.00 92.12 87 LEU A N 1
ATOM 657 C CA . LEU A 1 87 ? -1.334 8.157 10.229 1.00 92.12 87 LEU A CA 1
ATOM 658 C C . LEU A 1 87 ? -1.025 9.638 10.028 1.00 92.12 87 LEU A C 1
ATOM 660 O O . LEU A 1 87 ? -0.892 10.375 11.001 1.00 92.12 87 LEU A O 1
ATOM 664 N N . GLU A 1 88 ? -0.866 10.068 8.782 1.00 92.31 88 GLU A N 1
ATOM 665 C CA . GLU A 1 88 ? -0.439 11.423 8.472 1.00 92.31 88 GLU A CA 1
ATOM 666 C C . GLU A 1 88 ? -1.618 12.389 8.574 1.00 92.31 88 GLU A C 1
ATOM 668 O O . GLU A 1 88 ? -2.582 12.323 7.814 1.00 92.31 88 GLU A O 1
ATOM 673 N N . HIS A 1 89 ? -1.515 13.321 9.516 1.00 88.38 89 HIS A N 1
ATOM 674 C CA . HIS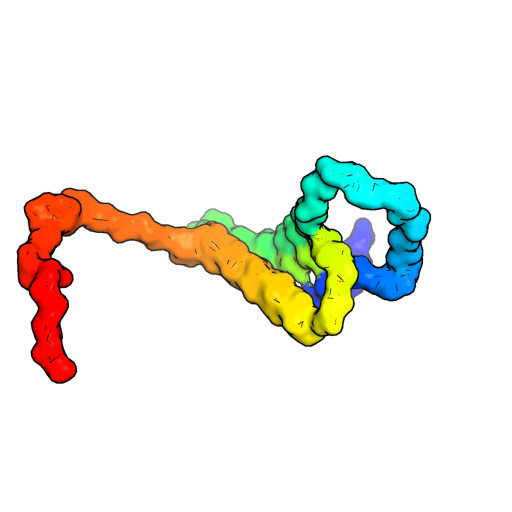 A 1 89 ? -2.402 14.466 9.625 1.00 88.38 89 HIS A CA 1
ATOM 675 C C . HIS A 1 89 ? -1.588 15.664 10.109 1.00 88.38 89 HIS A C 1
ATOM 677 O O . HIS A 1 89 ? -1.058 15.662 11.222 1.00 88.38 89 HIS A O 1
ATOM 683 N N . THR A 1 90 ? -1.470 16.694 9.277 1.00 88.25 90 THR A N 1
ATOM 684 C CA . THR A 1 90 ? -0.781 17.928 9.657 1.00 88.25 90 THR A CA 1
ATOM 685 C C . THR A 1 90 ? -1.778 18.865 10.323 1.00 88.25 90 THR A C 1
ATOM 687 O O . THR A 1 90 ? -2.689 19.374 9.676 1.00 88.25 90 THR A O 1
ATOM 690 N N . VAL A 1 91 ? -1.606 19.089 11.627 1.00 87.06 91 VAL A N 1
ATOM 691 C CA . VAL A 1 91 ? -2.340 20.121 12.368 1.00 87.06 91 VAL A CA 1
ATOM 692 C C . VAL A 1 91 ? -1.469 21.366 12.410 1.00 87.06 91 VAL A C 1
ATOM 694 O O . VAL A 1 91 ? -0.430 21.370 13.069 1.00 87.06 91 VAL A O 1
ATOM 697 N N . THR A 1 92 ? -1.883 22.414 11.709 1.00 83.38 92 THR A N 1
ATOM 698 C CA . THR A 1 92 ? -1.243 23.726 11.822 1.00 83.38 92 THR A CA 1
ATOM 699 C C . THR A 1 92 ? -1.875 24.476 12.990 1.00 83.38 92 THR A C 1
ATOM 701 O O . THR A 1 92 ? -3.097 24.594 13.059 1.00 83.38 92 THR A O 1
ATOM 704 N N . ASP A 1 93 ? -1.059 24.972 13.924 1.00 82.88 93 ASP A N 1
ATOM 705 C CA . ASP A 1 93 ? -1.551 25.853 14.984 1.00 82.88 93 ASP A CA 1
ATOM 706 C C . ASP A 1 93 ? -1.788 27.258 14.420 1.00 82.88 93 ASP A C 1
ATOM 708 O O . ASP A 1 93 ? -0.846 27.985 14.101 1.00 82.88 93 ASP A O 1
ATOM 712 N N . HIS A 1 94 ? -3.056 27.657 14.350 1.00 78.12 94 HIS A N 1
ATOM 713 C CA . HIS A 1 94 ? -3.482 28.996 13.941 1.00 78.12 94 HIS A CA 1
ATOM 714 C C . HIS A 1 94 ? -2.987 30.114 14.872 1.00 78.12 94 HIS A C 1
ATOM 716 O O . HIS A 1 94 ? -3.098 31.288 14.555 1.00 78.12 94 HIS A O 1
ATOM 722 N N . ARG A 1 95 ? -2.428 29.811 16.049 1.00 75.25 95 ARG A N 1
ATOM 723 C CA . ARG A 1 95 ? -1.765 30.840 16.870 1.00 75.25 95 ARG A CA 1
ATOM 724 C C . ARG A 1 95 ? -0.338 31.122 16.415 1.00 75.25 95 ARG A C 1
ATOM 726 O O . ARG A 1 95 ? 0.136 32.243 16.591 1.00 75.25 95 ARG A O 1
ATOM 733 N N . ALA A 1 96 ? 0.333 30.138 15.819 1.00 62.50 96 ALA A N 1
ATOM 734 C CA . ALA A 1 96 ? 1.687 30.296 15.299 1.00 62.50 96 ALA A CA 1
ATOM 735 C C . ALA A 1 96 ? 1.719 31.136 14.011 1.00 62.50 96 ALA A C 1
ATOM 737 O O . ALA A 1 96 ? 2.734 31.769 13.736 1.00 62.50 96 ALA A O 1
ATOM 738 N N . GLU A 1 97 ? 0.608 31.211 13.265 1.00 59.94 97 GLU A N 1
ATOM 739 C CA . GLU A 1 97 ? 0.495 32.065 12.069 1.00 59.94 97 GLU A CA 1
ATOM 740 C C . GLU A 1 97 ? 0.605 33.568 12.406 1.00 59.94 97 GLU A C 1
ATOM 742 O O . GLU A 1 97 ? 1.044 34.359 11.576 1.00 59.94 97 GLU A O 1
ATOM 747 N N . ASN A 1 98 ? 0.325 33.940 13.663 1.00 59.09 98 ASN A N 1
ATOM 748 C CA . ASN A 1 98 ? 0.368 35.321 14.160 1.00 59.09 98 ASN A CA 1
ATOM 749 C C . ASN A 1 98 ? 1.626 35.629 14.991 1.00 59.09 98 ASN A C 1
ATOM 751 O O . ASN A 1 98 ? 1.803 36.761 15.434 1.00 59.09 98 ASN A O 1
ATOM 755 N N . ASN A 1 99 ? 2.455 34.620 15.277 1.00 61.44 99 ASN A N 1
ATOM 756 C CA . ASN A 1 99 ? 3.601 34.721 16.185 1.00 61.44 99 ASN A CA 1
ATOM 7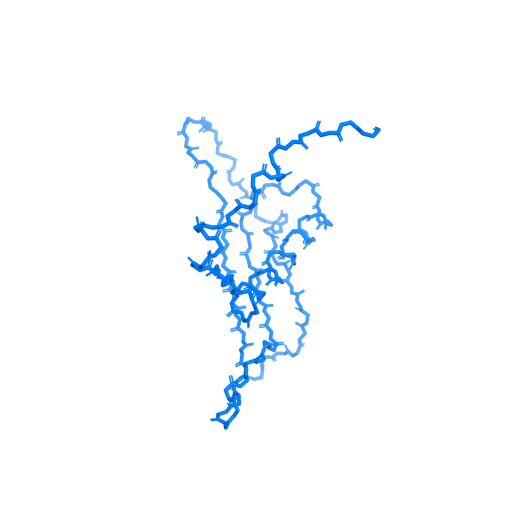57 C C . ASN A 1 99 ? 4.809 33.944 15.645 1.00 61.44 99 ASN A C 1
ATOM 759 O O . ASN A 1 99 ? 5.528 33.288 16.401 1.00 61.44 99 ASN A O 1
ATOM 763 N N . TRP A 1 100 ? 5.012 33.971 14.325 1.00 57.22 100 TRP A N 1
ATOM 764 C CA . TRP A 1 100 ? 6.253 33.479 13.741 1.00 57.22 100 TRP A CA 1
ATOM 765 C C . TRP A 1 100 ? 7.402 34.324 14.311 1.00 57.22 100 TRP A C 1
ATOM 767 O O . TRP A 1 100 ? 7.417 35.534 14.078 1.00 57.22 100 TRP A O 1
ATOM 777 N N . PRO A 1 101 ? 8.332 33.756 15.099 1.00 58.25 101 PRO A N 1
ATOM 778 C CA . PRO A 1 101 ? 9.394 34.550 15.690 1.00 58.25 101 PRO A CA 1
ATOM 779 C C . PRO A 1 101 ? 10.298 35.064 14.568 1.00 58.25 101 PRO A C 1
ATOM 781 O O . PRO A 1 101 ? 10.890 34.285 13.820 1.00 58.25 101 PRO A O 1
ATOM 784 N N . GLU A 1 102 ? 10.427 36.386 14.472 1.00 56.91 102 GLU A N 1
ATOM 785 C CA . GLU A 1 102 ? 11.248 37.105 13.485 1.00 56.91 102 GLU A CA 1
ATOM 786 C C . GLU A 1 102 ? 12.723 36.635 13.479 1.00 56.91 102 GLU A C 1
ATOM 788 O O . GLU A 1 102 ? 13.433 36.766 12.488 1.00 56.91 102 GLU A O 1
ATOM 793 N N . HIS A 1 103 ? 13.164 35.962 14.546 1.00 55.62 103 HIS A N 1
ATOM 794 C CA . HIS A 1 103 ? 14.490 35.353 14.689 1.00 55.62 103 HIS A CA 1
ATOM 795 C C . HIS A 1 103 ? 14.749 34.144 13.771 1.00 55.62 103 HIS A C 1
ATOM 797 O O . HIS A 1 103 ? 15.899 33.745 13.613 1.00 55.62 103 HIS A O 1
ATOM 803 N N . ALA A 1 104 ? 13.719 33.547 13.159 1.00 54.22 104 ALA A N 1
ATOM 804 C CA . ALA A 1 104 ? 13.897 32.464 12.185 1.00 54.22 104 ALA A CA 1
ATOM 805 C C . ALA A 1 104 ? 14.337 32.965 10.792 1.00 54.22 104 ALA A C 1
ATOM 807 O O . ALA A 1 104 ? 14.681 32.151 9.935 1.00 54.22 104 ALA A O 1
ATOM 808 N N . ALA A 1 105 ? 14.323 34.283 10.552 1.00 55.06 105 ALA A N 1
ATOM 809 C CA . ALA A 1 105 ? 14.749 34.885 9.288 1.00 55.06 105 ALA A CA 1
ATOM 810 C C . ALA A 1 105 ? 16.254 35.197 9.230 1.00 55.06 105 ALA A C 1
ATOM 812 O O . ALA A 1 105 ? 16.769 35.484 8.148 1.00 55.06 105 ALA A O 1
ATOM 813 N N . ASP A 1 106 ? 16.969 35.130 10.357 1.00 48.47 106 ASP A N 1
ATOM 814 C CA . ASP A 1 106 ? 18.383 35.485 10.383 1.00 48.47 106 ASP A CA 1
ATOM 815 C C . ASP A 1 106 ? 19.242 34.256 10.063 1.00 48.47 106 ASP A C 1
ATOM 817 O O . ASP A 1 106 ? 19.523 33.400 10.904 1.00 48.47 106 ASP A O 1
ATOM 821 N N . GLY A 1 107 ? 19.635 34.162 8.789 1.00 51.91 107 GLY A N 1
ATOM 822 C CA . GLY A 1 107 ? 20.637 33.237 8.258 1.00 51.91 107 GLY A CA 1
ATOM 823 C C . GLY A 1 107 ? 22.034 33.517 8.822 1.00 51.91 107 GLY A C 1
ATOM 824 O O . GLY A 1 107 ? 22.958 33.877 8.089 1.00 51.91 107 GLY A O 1
ATOM 825 N N . GLY A 1 108 ? 22.177 33.361 10.136 1.00 39.44 108 GLY A N 1
ATOM 826 C CA . GLY A 1 108 ? 23.403 33.546 10.891 1.00 39.44 108 GLY A CA 1
ATOM 827 C C . GLY A 1 108 ? 24.371 32.390 10.677 1.00 39.44 108 GLY A C 1
ATOM 828 O O . GLY A 1 108 ? 24.180 31.291 11.188 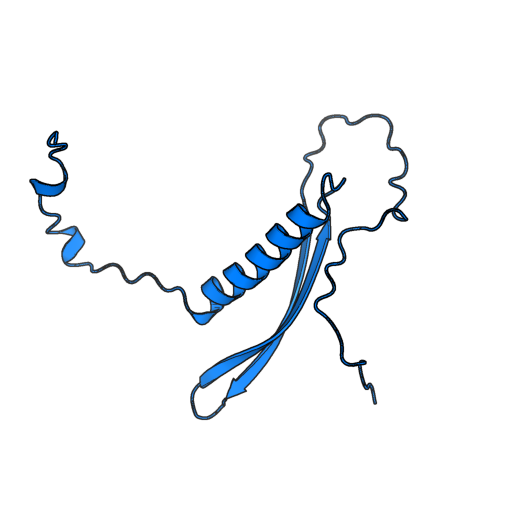1.00 39.44 108 GLY A O 1
ATOM 829 N N . ARG A 1 109 ? 25.423 32.691 9.914 1.00 45.78 109 ARG A N 1
ATOM 830 C CA . ARG A 1 109 ? 26.691 31.961 9.809 1.00 45.78 109 ARG A CA 1
ATOM 831 C C . ARG A 1 109 ? 27.110 31.335 11.148 1.00 45.78 109 ARG A C 1
ATOM 833 O O . ARG A 1 109 ? 27.296 32.058 12.126 1.00 45.78 109 ARG A O 1
ATOM 840 N N . LEU A 1 110 ? 27.355 30.028 11.129 1.00 50.53 110 LEU A N 1
ATOM 841 C CA . LEU A 1 110 ? 28.358 29.371 11.968 1.00 50.53 110 LEU A CA 1
ATOM 842 C C . LEU A 1 110 ? 29.503 28.922 11.060 1.00 50.53 110 LEU A C 1
ATOM 844 O O . LEU A 1 110 ? 29.195 28.471 9.931 1.00 50.53 110 LEU A O 1
#

pLDDT: mean 71.49, std 22.82, range [30.42, 94.94]

Nearest PDB structures (foldseek):
  7tjg-assembly1_C  TM=4.487E-01  e=4.978E+00  Bacteriophage sp.
  6zm9-assembly1_A  TM=2.674E-01  e=2.401E+00  unidentified
  2zet-assembly1_A  TM=3.760E-01  e=7.917E+00  Mus musculus
  8wa1-assembly1_a  TM=2.912E-01  e=7.917E+00  Nicotiana tabacum

InterPro domains:
  IPR037165 Aldehyde oxidase/xanthine dehydrogenase, molybdopterin binding domain superfamily [SSF56003] (32-99)
  IPR046867 Aldehyde oxidase/xanthine dehydrogenase, second molybdopterin binding domain [PF20256] (33-94)

Mean predicted aligned error: 13.98 Å